Protein AF-A0A1S2UFI7-F1 (afdb_monomer_lite)

Foldseek 3Di:
DPPVLVVVLVVLVVVLVVVVVVLCVVLVVQVVVDPDPVSVVVNVVVVVVNVVVVVVSVVVVVVSPPPPPDDDD

Structure (mmCIF, N/CA/C/O backbone):
data_AF-A0A1S2UFI7-F1
#
_entry.id   AF-A0A1S2UFI7-F1
#
loop_
_atom_site.group_PDB
_atom_site.id
_atom_site.type_symbol
_atom_site.label_atom_id
_atom_site.label_alt_id
_atom_site.label_comp_id
_atom_site.label_asym_id
_atom_site.label_entity_id
_atom_site.label_seq_id
_atom_site.pdbx_PDB_ins_code
_atom_site.Cartn_x
_atom_site.Cartn_y
_atom_site.Cartn_z
_atom_site.occupancy
_atom_site.B_iso_or_equiv
_atom_site.auth_seq_id
_atom_site.auth_comp_id
_atom_site.auth_asym_id
_atom_site.auth_atom_id
_atom_site.pdbx_PDB_model_num
ATOM 1 N N . MET A 1 1 ? -28.326 -0.508 13.700 1.00 52.09 1 MET A N 1
ATOM 2 C CA . MET A 1 1 ? -27.695 -0.181 12.395 1.00 52.09 1 MET A CA 1
ATOM 3 C C . MET A 1 1 ? -26.223 -0.647 12.332 1.00 52.09 1 MET A C 1
ATOM 5 O O . MET A 1 1 ? -25.330 0.177 12.495 1.00 52.09 1 MET A O 1
ATOM 9 N N . PRO A 1 2 ? -25.926 -1.948 12.127 1.00 59.47 2 PRO A N 1
ATOM 10 C CA . PRO A 1 2 ? -24.541 -2.435 11.984 1.00 59.47 2 PRO A CA 1
ATOM 11 C C . PRO A 1 2 ? -24.035 -2.569 10.527 1.00 59.47 2 PRO A C 1
ATOM 13 O O . PRO A 1 2 ? -22.830 -2.537 10.306 1.00 59.47 2 PRO A O 1
ATOM 16 N N . ARG A 1 3 ? -24.918 -2.661 9.518 1.00 61.16 3 ARG A N 1
ATOM 17 C CA . ARG A 1 3 ? -24.543 -3.053 8.137 1.00 61.16 3 ARG A CA 1
ATOM 18 C C . ARG A 1 3 ? -23.656 -2.056 7.373 1.00 61.16 3 ARG A C 1
ATOM 20 O O . ARG A 1 3 ? -22.804 -2.471 6.598 1.00 61.16 3 ARG A O 1
ATOM 27 N N . ILE A 1 4 ? -23.816 -0.755 7.615 1.00 75.31 4 ILE A N 1
ATOM 28 C CA . ILE A 1 4 ? -23.065 0.304 6.913 1.00 75.31 4 ILE A CA 1
ATOM 29 C C . ILE A 1 4 ? -21.575 0.295 7.271 1.00 75.31 4 ILE A C 1
ATOM 31 O O . ILE A 1 4 ? -20.738 0.531 6.408 1.00 75.31 4 ILE A O 1
ATOM 35 N N . LYS A 1 5 ? -21.226 -0.033 8.522 1.00 70.62 5 LYS A N 1
ATOM 36 C CA . LYS A 1 5 ? -19.823 -0.074 8.963 1.00 70.62 5 LYS A CA 1
ATOM 37 C C . LYS A 1 5 ? -19.045 -1.184 8.253 1.00 70.62 5 LYS A C 1
ATOM 39 O O . LYS A 1 5 ? -17.943 -0.941 7.778 1.00 70.6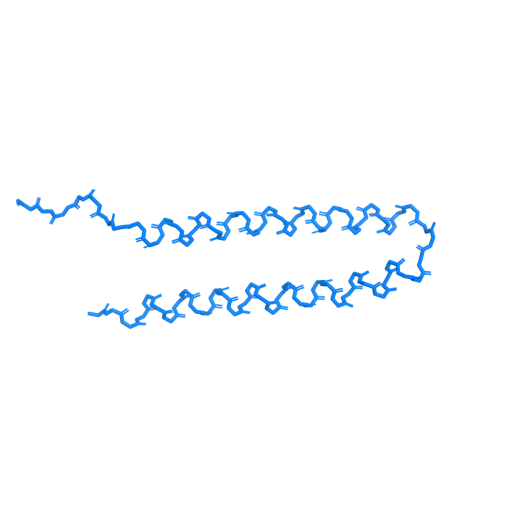2 5 LYS A O 1
ATOM 44 N N . SER A 1 6 ? -19.640 -2.372 8.138 1.00 74.31 6 SER A N 1
ATOM 45 C CA . SER A 1 6 ? -19.033 -3.514 7.444 1.00 74.31 6 SER A CA 1
ATOM 46 C C . SER A 1 6 ? -18.862 -3.256 5.946 1.00 74.31 6 SER A C 1
ATOM 48 O O . SER A 1 6 ? -17.812 -3.570 5.395 1.00 74.31 6 SER A O 1
ATOM 50 N N . LEU A 1 7 ? -19.851 -2.624 5.302 1.00 84.38 7 LEU A N 1
ATOM 51 C CA . LEU A 1 7 ? -19.755 -2.225 3.893 1.00 84.38 7 LEU A CA 1
ATOM 52 C C . LEU A 1 7 ? -18.638 -1.204 3.655 1.00 84.38 7 LEU A C 1
ATOM 54 O O . LEU A 1 7 ? -17.914 -1.317 2.672 1.00 84.38 7 LEU A O 1
ATOM 58 N N . LEU A 1 8 ? -18.459 -0.243 4.567 1.00 81.38 8 LEU A N 1
ATOM 59 C CA . LEU A 1 8 ? -17.410 0.770 4.447 1.00 81.38 8 LEU A CA 1
ATOM 60 C C . LEU A 1 8 ? -16.006 0.158 4.550 1.00 81.38 8 LEU A C 1
ATOM 62 O O . LEU A 1 8 ? -15.125 0.502 3.768 1.00 81.38 8 LEU A O 1
ATOM 66 N N . ILE A 1 9 ? -15.810 -0.782 5.480 1.00 81.62 9 ILE A N 1
ATOM 67 C CA . ILE A 1 9 ? -14.539 -1.507 5.637 1.00 81.62 9 ILE A CA 1
ATOM 68 C C . ILE A 1 9 ? -14.256 -2.358 4.397 1.00 81.62 9 ILE A C 1
ATOM 70 O O . ILE A 1 9 ? -13.135 -2.348 3.895 1.00 81.62 9 ILE A O 1
ATOM 74 N N . PHE A 1 10 ? -15.268 -3.060 3.879 1.00 82.00 10 PHE A N 1
ATOM 75 C CA . PHE A 1 10 ? -15.127 -3.871 2.672 1.00 82.00 10 PHE A CA 1
ATOM 76 C C . PHE A 1 10 ? -14.787 -3.021 1.442 1.00 82.00 10 PHE A C 1
ATOM 78 O O . PHE A 1 10 ? -13.874 -3.366 0.697 1.00 82.00 10 PHE A O 1
ATOM 85 N N . ALA A 1 11 ? -15.457 -1.880 1.258 1.00 85.50 11 ALA A N 1
ATOM 86 C CA . ALA A 1 11 ? -15.152 -0.948 0.176 1.00 85.50 11 ALA A CA 1
ATOM 87 C C . ALA A 1 11 ? -13.717 -0.411 0.281 1.00 85.50 11 ALA A C 1
ATOM 89 O O . ALA A 1 11 ? -12.988 -0.403 -0.708 1.00 85.50 11 ALA A O 1
ATOM 90 N N . LEU A 1 12 ? -13.282 -0.026 1.485 1.00 83.25 12 LEU A N 1
ATOM 91 C CA . LEU A 1 12 ? -11.916 0.442 1.715 1.00 83.25 12 LEU A CA 1
ATOM 92 C C . LEU A 1 12 ? -10.883 -0.649 1.403 1.00 83.25 12 LEU A C 1
ATOM 94 O O . LEU A 1 12 ? -9.862 -0.376 0.775 1.00 83.25 12 LEU A O 1
ATOM 98 N N . PHE A 1 13 ? -11.171 -1.888 1.804 1.00 82.56 13 PHE A N 1
ATOM 99 C CA . PHE A 1 13 ? -10.327 -3.041 1.519 1.00 82.56 13 PHE A CA 1
ATOM 100 C C . PHE A 1 13 ? -10.234 -3.320 0.016 1.00 82.56 13 PHE A C 1
ATOM 102 O O . PHE A 1 13 ? -9.128 -3.497 -0.492 1.00 82.56 13 PHE A O 1
ATOM 109 N N . ALA A 1 14 ? -11.364 -3.304 -0.698 1.00 84.38 14 ALA A N 1
ATOM 110 C CA . ALA A 1 14 ? -11.429 -3.524 -2.142 1.00 84.38 14 ALA A CA 1
ATOM 111 C C . ALA A 1 14 ? -10.679 -2.438 -2.929 1.00 84.38 14 ALA A C 1
ATOM 113 O O . ALA A 1 14 ? -9.921 -2.748 -3.848 1.00 84.38 14 ALA A O 1
ATOM 114 N N . ILE A 1 15 ? -10.833 -1.169 -2.536 1.00 85.88 15 ILE A N 1
ATOM 115 C CA . ILE A 1 15 ? -10.091 -0.053 -3.137 1.00 85.88 15 ILE A CA 1
ATOM 116 C C . ILE A 1 15 ? -8.592 -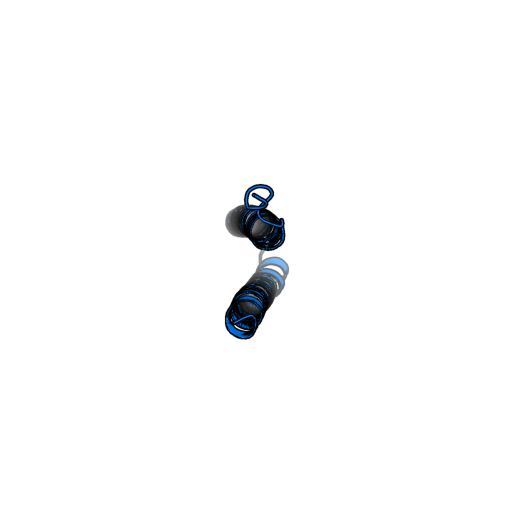0.239 -2.889 1.00 85.88 15 ILE A C 1
ATOM 118 O O . ILE A 1 15 ? -7.806 -0.154 -3.826 1.00 85.88 15 ILE A O 1
ATOM 122 N N . TYR A 1 16 ? -8.192 -0.551 -1.655 1.00 82.44 16 TYR A N 1
ATOM 123 C CA . TYR A 1 16 ? -6.789 -0.768 -1.308 1.00 82.44 16 TYR A CA 1
ATOM 124 C C . TYR A 1 16 ? -6.162 -1.928 -2.097 1.00 82.44 16 TYR A C 1
ATOM 126 O O . TYR A 1 16 ? -5.064 -1.785 -2.636 1.00 82.44 16 TYR A O 1
ATOM 134 N N . THR A 1 17 ? -6.865 -3.057 -2.230 1.00 82.38 17 THR A N 1
ATOM 135 C CA . THR A 1 17 ? -6.371 -4.204 -3.011 1.00 82.38 17 THR A CA 1
ATOM 136 C C . THR A 1 17 ? -6.296 -3.891 -4.499 1.00 82.38 17 THR A C 1
ATOM 138 O O . THR A 1 17 ? -5.262 -4.154 -5.105 1.00 82.38 17 THR A O 1
ATOM 141 N N . GLY A 1 18 ? -7.328 -3.287 -5.094 1.00 86.69 18 GLY A N 1
ATOM 142 C CA . GLY A 1 18 ? -7.308 -2.932 -6.518 1.00 86.69 18 GLY A CA 1
ATOM 143 C C . GLY A 1 18 ? -6.181 -1.957 -6.861 1.00 86.69 18 GLY A C 1
ATOM 144 O O . GLY A 1 18 ? -5.468 -2.134 -7.847 1.00 86.69 18 GLY A O 1
ATOM 145 N N . LEU A 1 19 ? -5.964 -0.976 -5.990 1.00 84.19 19 LEU A N 1
ATOM 146 C CA . LEU A 1 19 ? -4.919 0.026 -6.140 1.00 84.19 19 LEU A CA 1
ATOM 147 C C . LEU A 1 19 ? -3.514 -0.591 -5.915 1.00 84.19 19 LEU A C 1
ATOM 149 O O . LEU A 1 19 ? -2.581 -0.240 -6.632 1.00 84.19 19 LEU A O 1
ATOM 153 N N . THR A 1 20 ? -3.390 -1.603 -5.039 1.00 81.56 20 THR A N 1
ATOM 154 C CA . THR A 1 20 ? -2.163 -2.420 -4.882 1.00 81.56 20 THR A CA 1
ATOM 155 C C . THR A 1 20 ? -1.854 -3.210 -6.149 1.00 81.56 20 THR A C 1
ATOM 157 O O . THR A 1 20 ? -0.721 -3.214 -6.626 1.00 81.56 20 THR A O 1
ATOM 160 N N . VAL A 1 21 ? -2.859 -3.898 -6.697 1.00 85.69 21 VAL A N 1
ATOM 161 C CA . VAL A 1 21 ? -2.695 -4.734 -7.891 1.00 85.69 21 VAL A CA 1
ATOM 162 C C . VAL A 1 21 ? -2.308 -3.869 -9.080 1.00 85.69 21 VAL A C 1
ATOM 164 O O . VAL A 1 21 ? -1.348 -4.208 -9.761 1.00 85.69 21 VAL A O 1
ATOM 167 N N . ALA A 1 22 ? -2.984 -2.734 -9.285 1.00 84.44 22 ALA A N 1
ATOM 168 C CA . ALA A 1 22 ? -2.644 -1.775 -10.333 1.00 84.44 22 ALA A CA 1
ATOM 169 C C . ALA A 1 22 ? -1.213 -1.234 -10.181 1.00 84.44 22 ALA A C 1
ATOM 171 O O . ALA A 1 22 ? -0.487 -1.130 -11.169 1.00 84.44 22 ALA A O 1
ATOM 172 N N . TRP A 1 23 ? -0.786 -0.947 -8.946 1.00 80.62 23 TRP A N 1
ATOM 173 C CA . TRP A 1 23 ? 0.575 -0.499 -8.662 1.00 80.62 23 TRP A CA 1
ATOM 174 C C . TRP A 1 23 ? 1.622 -1.556 -9.036 1.00 80.62 23 TRP A C 1
ATOM 176 O O . TRP A 1 23 ? 2.562 -1.257 -9.769 1.00 80.62 23 TRP A O 1
ATOM 186 N N . ILE A 1 24 ? 1.443 -2.806 -8.598 1.00 79.75 24 ILE A N 1
ATOM 187 C CA . ILE A 1 24 ? 2.364 -3.914 -8.907 1.00 79.75 24 ILE A CA 1
ATOM 188 C C . ILE A 1 24 ? 2.374 -4.221 -10.410 1.00 79.75 24 ILE A C 1
ATOM 190 O O . ILE A 1 24 ? 3.443 -4.445 -10.977 1.00 79.75 24 ILE A O 1
ATOM 194 N N . TRP A 1 25 ? 1.207 -4.194 -11.060 1.00 80.94 25 TRP A N 1
ATOM 195 C CA . TRP A 1 25 ? 1.080 -4.415 -12.502 1.00 80.94 25 TRP A CA 1
ATOM 196 C C . TRP A 1 25 ? 1.801 -3.362 -13.336 1.00 80.94 25 TRP A C 1
ATOM 198 O O . TRP A 1 25 ? 2.309 -3.688 -14.403 1.00 80.94 25 TRP A O 1
ATOM 208 N N . TRP A 1 26 ? 1.859 -2.117 -12.864 1.00 79.19 26 TRP A N 1
ATOM 209 C CA . TRP A 1 26 ? 2.671 -1.080 -13.495 1.00 79.19 26 TRP A CA 1
ATOM 210 C C . TRP A 1 26 ? 4.156 -1.308 -13.199 1.00 79.19 26 TRP A C 1
ATOM 212 O O . TRP A 1 26 ? 4.987 -1.318 -14.106 1.00 79.19 26 TRP A O 1
ATOM 222 N N . LEU A 1 27 ? 4.505 -1.509 -11.927 1.00 80.69 27 LEU A N 1
ATOM 223 C CA . LEU A 1 27 ? 5.891 -1.546 -11.465 1.00 80.69 27 LEU A CA 1
ATOM 224 C C . LEU A 1 27 ? 6.685 -2.728 -12.045 1.00 80.69 27 LEU A C 1
ATOM 226 O O . LEU A 1 27 ? 7.844 -2.566 -12.419 1.00 80.69 27 LEU A O 1
ATOM 230 N N . ALA A 1 28 ? 6.073 -3.913 -12.119 1.00 76.75 28 ALA A N 1
ATOM 231 C CA . ALA A 1 28 ? 6.734 -5.151 -12.527 1.00 76.75 28 ALA A CA 1
ATOM 232 C C . ALA A 1 28 ? 7.314 -5.115 -13.960 1.00 76.75 28 ALA A C 1
ATOM 234 O O . ALA A 1 28 ? 8.515 -5.359 -14.106 1.00 76.75 28 ALA A O 1
ATOM 235 N N . PRO A 1 29 ? 6.544 -4.787 -15.018 1.00 79.56 29 PRO A N 1
ATOM 236 C CA . PRO A 1 29 ? 7.089 -4.702 -16.371 1.00 79.56 29 PRO A CA 1
ATOM 237 C C . PRO A 1 29 ? 8.070 -3.534 -16.529 1.00 79.56 29 PRO A C 1
ATOM 239 O O . PRO A 1 29 ? 9.076 -3.671 -17.225 1.00 79.56 29 PRO A O 1
ATOM 242 N N . GLU A 1 30 ? 7.823 -2.407 -15.857 1.00 78.44 30 GLU A N 1
ATOM 243 C CA . GLU A 1 30 ? 8.681 -1.220 -15.941 1.00 78.44 30 GLU A CA 1
ATOM 244 C C . GLU A 1 30 ? 10.074 -1.491 -15.340 1.00 78.44 30 GLU A C 1
ATOM 246 O O . GLU A 1 30 ? 11.086 -1.085 -15.910 1.00 78.44 30 GLU A O 1
ATOM 251 N N . LEU A 1 31 ? 10.142 -2.257 -14.243 1.00 73.88 31 LEU A N 1
ATOM 252 C CA . LEU A 1 31 ? 11.397 -2.694 -13.618 1.00 73.88 31 LEU A CA 1
ATOM 253 C C . LEU A 1 31 ? 12.148 -3.742 -14.447 1.00 73.88 31 LEU A C 1
ATOM 255 O O . LEU A 1 31 ? 13.373 -3.702 -14.506 1.00 73.88 31 LEU A O 1
ATOM 259 N N . MET A 1 32 ? 11.441 -4.667 -15.103 1.00 75.50 32 MET A N 1
ATOM 260 C CA . MET A 1 32 ? 12.073 -5.678 -15.964 1.00 75.50 32 MET A CA 1
ATOM 261 C C . MET A 1 32 ? 12.648 -5.079 -17.253 1.00 75.50 32 MET A C 1
ATOM 263 O O . MET A 1 32 ? 13.576 -5.640 -17.835 1.00 75.50 32 MET A O 1
ATOM 267 N N . ARG A 1 33 ? 12.106 -3.945 -17.711 1.00 74.06 33 ARG A N 1
ATOM 268 C CA . ARG A 1 33 ? 12.485 -3.314 -18.981 1.00 74.06 33 ARG A CA 1
ATOM 269 C C . ARG A 1 33 ? 13.615 -2.287 -18.851 1.00 74.06 33 ARG A C 1
ATOM 271 O O . ARG A 1 33 ? 14.217 -1.934 -19.862 1.00 74.06 33 ARG A O 1
ATOM 278 N N . ILE A 1 34 ? 13.885 -1.761 -17.654 1.00 69.81 34 ILE A N 1
ATOM 279 C CA . ILE A 1 34 ? 14.690 -0.542 -17.493 1.00 69.81 34 ILE A CA 1
ATOM 280 C C . ILE A 1 34 ? 15.917 -0.749 -16.595 1.00 69.81 34 ILE A C 1
ATOM 282 O O . ILE A 1 34 ? 15.810 -1.143 -15.442 1.00 69.81 34 ILE A O 1
ATOM 286 N N . SER A 1 35 ? 17.087 -0.353 -17.105 1.00 64.00 35 SER A N 1
ATOM 287 C CA . SER A 1 35 ? 18.384 -0.294 -16.406 1.00 64.00 35 SER A CA 1
ATOM 288 C C . SER A 1 35 ? 18.733 1.102 -15.849 1.00 64.00 35 SER A C 1
ATOM 290 O O . SER A 1 35 ? 19.856 1.350 -15.415 1.00 64.00 35 SER A O 1
ATOM 292 N N . THR A 1 36 ? 17.779 2.039 -15.854 1.00 74.38 36 THR A N 1
ATOM 293 C CA . THR A 1 36 ? 17.988 3.450 -15.487 1.00 74.38 36 THR A CA 1
ATOM 294 C C . THR A 1 36 ? 17.697 3.723 -14.009 1.00 74.38 36 THR A C 1
ATOM 296 O O . THR A 1 36 ? 16.577 3.531 -13.531 1.00 74.38 36 THR A O 1
ATOM 299 N N . THR A 1 37 ? 18.667 4.321 -13.310 1.00 77.94 37 THR A N 1
ATOM 300 C CA . THR A 1 37 ? 18.592 4.714 -11.887 1.00 77.94 37 THR A CA 1
ATOM 301 C C . THR A 1 37 ? 17.374 5.580 -11.541 1.00 77.94 37 THR A C 1
ATOM 303 O O . THR A 1 37 ? 16.820 5.465 -10.452 1.00 77.94 37 THR A O 1
ATOM 306 N N . LYS A 1 38 ? 16.916 6.437 -12.465 1.00 78.50 38 LYS A N 1
ATOM 307 C CA . LYS A 1 38 ? 15.750 7.317 -12.258 1.00 78.50 38 LYS A CA 1
ATOM 308 C C . LYS A 1 38 ? 14.450 6.533 -12.065 1.00 78.50 38 LYS A C 1
ATOM 310 O O . LYS A 1 38 ? 13.679 6.839 -11.162 1.00 78.50 38 LYS A O 1
ATOM 315 N N . THR A 1 39 ? 14.227 5.511 -12.888 1.00 76.75 39 THR A N 1
ATOM 316 C CA . THR A 1 39 ? 13.042 4.649 -12.802 1.00 76.75 39 THR A CA 1
ATOM 317 C C . THR A 1 39 ? 13.081 3.807 -11.535 1.00 76.75 39 THR A C 1
ATOM 319 O O . THR A 1 39 ? 12.058 3.655 -10.875 1.00 76.75 39 THR A O 1
ATOM 322 N N . LEU A 1 40 ? 14.270 3.346 -11.135 1.00 80.25 40 LEU A N 1
ATOM 323 C CA . LEU A 1 40 ? 14.460 2.639 -9.872 1.00 80.25 40 LEU A CA 1
ATOM 324 C C . LEU A 1 40 ? 14.125 3.530 -8.664 1.00 80.25 40 LEU A C 1
ATOM 326 O O . LEU A 1 40 ? 13.427 3.087 -7.757 1.00 80.25 40 LEU A O 1
ATOM 330 N N . LEU A 1 41 ? 14.555 4.798 -8.664 1.00 82.94 41 LEU A N 1
ATOM 331 C CA . LEU A 1 41 ? 14.207 5.755 -7.607 1.00 82.94 41 LEU A CA 1
ATOM 332 C C . LEU A 1 41 ? 12.704 6.042 -7.552 1.00 82.94 41 LEU A C 1
ATOM 3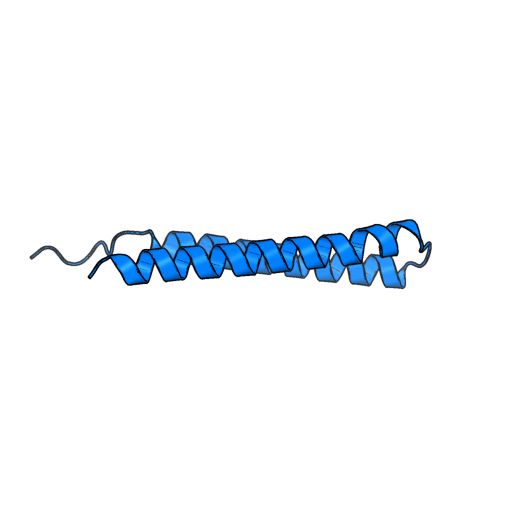34 O O . LEU A 1 41 ? 12.141 6.116 -6.463 1.00 82.94 41 LEU A O 1
ATOM 338 N N . LEU A 1 42 ? 12.049 6.186 -8.708 1.00 80.12 42 LEU A N 1
ATOM 339 C CA . LEU A 1 42 ? 10.602 6.397 -8.775 1.00 80.12 42 LEU A CA 1
ATOM 340 C C . LEU A 1 42 ? 9.842 5.167 -8.260 1.00 80.12 42 LEU A C 1
ATOM 342 O O . LEU A 1 42 ? 8.895 5.301 -7.487 1.00 80.12 42 LEU A O 1
ATOM 346 N N . ALA A 1 43 ? 10.303 3.971 -8.630 1.00 82.12 43 ALA A N 1
ATOM 347 C CA . ALA A 1 43 ? 9.765 2.712 -8.141 1.00 82.12 43 ALA A CA 1
ATOM 348 C C . ALA A 1 43 ? 9.943 2.560 -6.623 1.00 82.12 43 ALA A C 1
ATOM 350 O O . ALA A 1 43 ? 9.020 2.123 -5.932 1.00 82.12 43 ALA A O 1
ATOM 351 N N . LEU A 1 44 ? 11.100 2.968 -6.093 1.00 80.00 44 LEU A N 1
ATOM 352 C CA . LEU A 1 44 ? 11.401 2.950 -4.663 1.00 80.00 44 LEU A CA 1
ATOM 353 C C . LEU A 1 44 ? 10.538 3.959 -3.895 1.00 80.00 44 LEU A C 1
ATOM 355 O O . LEU A 1 44 ? 9.926 3.606 -2.891 1.00 80.00 44 LEU A O 1
ATOM 359 N N . ALA A 1 45 ? 10.448 5.197 -4.383 1.00 84.00 45 ALA A N 1
ATOM 360 C CA . ALA A 1 45 ? 9.644 6.252 -3.774 1.00 84.00 45 ALA A CA 1
ATOM 361 C C . ALA A 1 45 ? 8.154 5.891 -3.783 1.00 84.00 45 ALA A C 1
ATOM 363 O O . ALA A 1 45 ? 7.474 6.044 -2.769 1.00 84.00 45 ALA A O 1
ATOM 364 N N . GLY A 1 46 ? 7.658 5.353 -4.896 1.00 81.12 46 GLY A N 1
ATOM 365 C CA . GLY A 1 46 ? 6.274 4.920 -4.998 1.00 81.12 46 GLY A CA 1
ATOM 366 C C . GLY A 1 46 ? 5.968 3.668 -4.166 1.00 81.12 46 GLY A C 1
ATOM 367 O O . GLY A 1 46 ? 4.925 3.621 -3.522 1.00 81.12 46 GLY A O 1
ATOM 368 N N . SER A 1 47 ? 6.897 2.711 -4.050 1.00 82.25 47 SER A N 1
ATOM 369 C CA . SER A 1 47 ? 6.758 1.574 -3.119 1.00 82.25 47 SER A CA 1
ATOM 370 C C . SER A 1 47 ? 6.818 2.016 -1.652 1.00 82.25 47 SER A C 1
ATOM 372 O O . SER A 1 47 ? 6.069 1.508 -0.819 1.00 82.25 47 SER A O 1
ATOM 374 N N . GLY A 1 48 ? 7.658 3.003 -1.329 1.00 85.06 48 GLY A N 1
ATOM 375 C CA . GLY A 1 48 ? 7.708 3.622 -0.005 1.00 85.06 48 GLY A CA 1
ATOM 376 C C . GLY A 1 48 ? 6.398 4.331 0.339 1.00 85.06 48 GLY A C 1
ATOM 377 O O . GLY A 1 48 ? 5.823 4.087 1.398 1.00 85.06 48 GLY A O 1
ATOM 378 N N . PHE A 1 49 ? 5.869 5.143 -0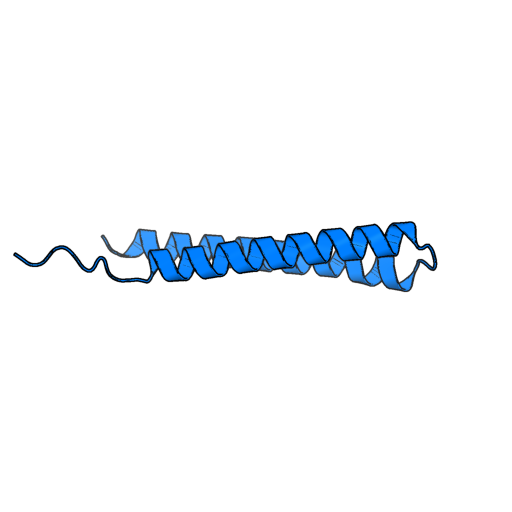.580 1.00 84.94 49 PHE A N 1
ATOM 379 C CA . PHE A 1 49 ? 4.558 5.777 -0.430 1.00 84.94 49 PHE A CA 1
ATOM 380 C C . PHE A 1 49 ? 3.437 4.737 -0.275 1.00 84.94 49 PHE A C 1
ATOM 382 O O . PHE A 1 49 ? 2.570 4.887 0.588 1.00 84.94 49 PHE A O 1
ATOM 389 N N . TRP A 1 50 ? 3.498 3.641 -1.039 1.00 80.81 50 TRP A N 1
ATOM 390 C CA . TRP A 1 50 ? 2.570 2.516 -0.927 1.00 80.81 50 TRP A CA 1
ATOM 391 C C . TRP A 1 50 ? 2.597 1.871 0.467 1.00 80.81 50 TRP A C 1
ATOM 393 O O . TRP A 1 50 ? 1.549 1.625 1.076 1.00 80.81 50 TRP A O 1
ATOM 403 N N . ALA A 1 51 ? 3.791 1.647 1.020 1.00 81.62 51 ALA A N 1
ATOM 404 C CA . ALA A 1 51 ? 3.962 1.112 2.367 1.00 81.62 51 ALA A CA 1
ATOM 405 C C . ALA A 1 51 ? 3.389 2.058 3.440 1.00 81.62 51 ALA A C 1
ATOM 407 O O . ALA A 1 51 ? 2.692 1.605 4.351 1.00 81.62 51 ALA A O 1
ATOM 408 N N . PHE A 1 52 ? 3.590 3.374 3.303 1.00 83.88 52 PHE A N 1
ATOM 409 C CA . PHE A 1 52 ? 2.991 4.364 4.206 1.00 83.88 52 PHE A CA 1
ATOM 410 C C . PHE A 1 52 ? 1.461 4.400 4.115 1.00 83.88 52 PHE A C 1
ATOM 412 O O . PHE A 1 52 ? 0.787 4.430 5.149 1.00 83.88 52 PHE A O 1
ATOM 419 N N . ALA A 1 53 ? 0.900 4.341 2.905 1.00 84.06 53 ALA A N 1
ATOM 420 C CA . ALA A 1 53 ? -0.546 4.273 2.704 1.00 84.06 53 ALA A CA 1
ATOM 421 C C . ALA A 1 53 ? -1.146 3.013 3.355 1.00 84.06 53 ALA A C 1
ATOM 423 O O . ALA A 1 53 ? -2.164 3.084 4.046 1.00 84.06 53 ALA A O 1
ATOM 424 N N . THR A 1 54 ? -0.463 1.874 3.212 1.00 82.12 54 THR A N 1
ATOM 425 C CA . THR A 1 54 ? -0.825 0.602 3.854 1.00 82.12 54 THR A CA 1
ATOM 426 C C . THR A 1 54 ? -0.828 0.716 5.374 1.00 82.12 54 THR A C 1
ATOM 428 O O . THR A 1 54 ? -1.791 0.324 6.031 1.00 82.12 54 THR A O 1
ATOM 431 N N . TYR A 1 55 ? 0.229 1.296 5.943 1.00 82.19 55 TYR A N 1
ATOM 432 C CA . TYR A 1 55 ? 0.346 1.498 7.383 1.00 82.19 55 TYR A CA 1
ATOM 433 C C . TYR A 1 55 ? -0.783 2.384 7.932 1.00 82.19 55 TYR A C 1
ATOM 435 O O . TYR A 1 55 ? -1.426 2.036 8.927 1.00 82.19 55 TYR A O 1
ATOM 443 N N . GLY A 1 56 ? -1.090 3.488 7.244 1.00 84.12 56 GLY A N 1
ATOM 444 C CA . GLY A 1 56 ? -2.217 4.358 7.586 1.00 84.12 56 GLY A CA 1
ATOM 445 C C . GLY A 1 56 ? -3.562 3.629 7.539 1.00 84.12 56 GLY A C 1
ATOM 446 O O . GLY A 1 56 ? -4.381 3.785 8.449 1.00 84.12 56 GLY A O 1
ATOM 447 N N . LEU A 1 57 ? -3.768 2.781 6.528 1.00 8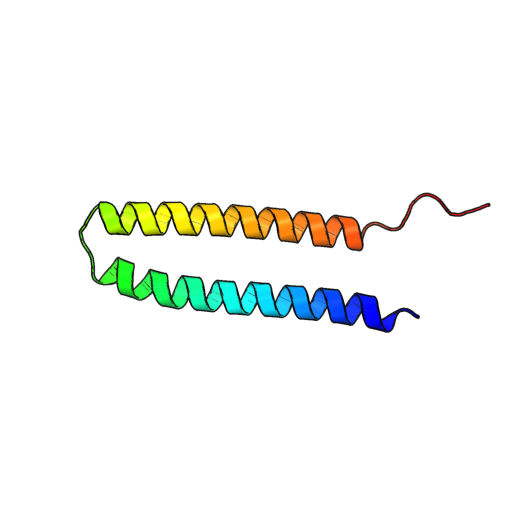2.56 57 LEU A N 1
ATOM 448 C CA . LEU A 1 57 ? -4.982 1.980 6.370 1.00 82.56 57 LEU A CA 1
ATOM 449 C C . LEU A 1 57 ? -5.133 0.930 7.481 1.00 82.56 57 LEU A C 1
ATOM 451 O O . LEU A 1 57 ? -6.213 0.804 8.056 1.00 82.56 57 LEU A O 1
ATOM 455 N N . ILE A 1 58 ? -4.056 0.235 7.850 1.00 83.62 58 ILE A N 1
ATOM 456 C CA . ILE A 1 58 ? -4.057 -0.724 8.966 1.00 83.62 58 ILE A CA 1
ATOM 457 C C . ILE A 1 58 ? -4.429 -0.017 10.274 1.00 83.62 58 ILE A C 1
ATOM 459 O O . ILE A 1 58 ? -5.320 -0.474 10.993 1.00 83.62 58 ILE A O 1
ATOM 463 N N . ILE A 1 59 ? -3.813 1.133 10.570 1.00 84.56 59 ILE A N 1
ATOM 464 C CA . ILE A 1 59 ? -4.153 1.923 11.762 1.00 84.56 59 ILE A CA 1
ATOM 465 C C . ILE A 1 59 ? -5.614 2.372 11.726 1.00 84.56 59 ILE A C 1
ATOM 467 O O . ILE A 1 59 ? -6.290 2.334 12.756 1.00 84.56 59 ILE A O 1
ATOM 471 N N . TYR A 1 60 ? -6.110 2.799 10.565 1.00 82.81 60 TYR A N 1
ATOM 472 C CA . TYR A 1 60 ? -7.498 3.218 10.400 1.00 82.81 60 TYR A CA 1
ATOM 473 C C . TYR A 1 60 ? -8.473 2.074 10.698 1.00 82.81 60 TYR A C 1
ATOM 475 O O . TYR A 1 60 ? -9.417 2.259 11.469 1.00 82.81 60 TYR A O 1
ATOM 483 N N . ILE A 1 61 ? -8.198 0.876 10.176 1.00 80.19 61 ILE A N 1
ATOM 484 C CA . ILE A 1 61 ? -8.985 -0.330 10.453 1.00 80.19 61 ILE A CA 1
ATOM 485 C C . ILE A 1 61 ? -8.937 -0.666 11.945 1.00 80.19 61 ILE A C 1
ATOM 487 O O . ILE A 1 61 ? -9.988 -0.870 12.548 1.00 80.19 61 ILE A O 1
ATOM 491 N N . ILE A 1 62 ? -7.755 -0.650 12.572 1.00 83.25 62 ILE A N 1
ATOM 492 C CA . ILE A 1 62 ? -7.606 -0.904 14.015 1.00 83.25 62 ILE A CA 1
ATOM 493 C C . ILE A 1 62 ? -8.394 0.124 14.834 1.00 83.25 62 ILE A C 1
ATOM 495 O O . ILE A 1 62 ? -9.061 -0.243 15.799 1.00 83.25 62 ILE A O 1
ATOM 499 N N . LYS A 1 63 ? -8.357 1.408 14.462 1.00 79.69 63 LYS A N 1
ATOM 500 C CA . LYS A 1 63 ? -9.113 2.470 15.144 1.00 79.69 63 LYS A CA 1
ATOM 501 C C . LYS A 1 63 ? -10.624 2.314 14.979 1.00 79.69 63 LYS A C 1
ATOM 503 O O . LYS A 1 63 ? -11.350 2.580 15.931 1.00 79.69 63 LYS A O 1
ATOM 508 N N . ILE A 1 64 ? -11.095 1.882 13.811 1.00 73.94 64 ILE A N 1
ATOM 509 C CA . ILE A 1 64 ? -12.516 1.592 13.567 1.00 73.94 64 ILE A CA 1
ATOM 510 C C . ILE A 1 64 ? -12.978 0.342 14.316 1.00 73.94 64 ILE A C 1
ATOM 512 O O . ILE A 1 64 ? -14.103 0.312 14.818 1.00 73.94 64 ILE A O 1
ATOM 516 N N . ALA A 1 65 ? -12.131 -0.684 14.367 1.00 69.38 65 ALA A N 1
ATOM 517 C CA . ALA A 1 65 ? -12.432 -1.961 14.996 1.00 69.38 65 ALA A CA 1
ATOM 518 C C . ALA A 1 65 ? -12.319 -1.902 16.523 1.00 69.38 65 ALA A C 1
ATOM 520 O O . ALA A 1 65 ? -12.975 -2.690 17.206 1.00 69.38 65 ALA A O 1
ATOM 521 N N . ARG A 1 66 ? -11.518 -0.974 17.074 1.00 70.00 66 ARG A N 1
ATOM 522 C CA . ARG A 1 66 ? -11.414 -0.787 18.522 1.00 70.00 66 ARG A CA 1
ATOM 523 C C . ARG A 1 66 ? -12.806 -0.412 19.059 1.00 70.00 66 ARG A C 1
ATOM 525 O O . ARG A 1 66 ? -13.362 0.608 18.640 1.00 70.00 66 ARG A O 1
ATOM 532 N N . PRO A 1 67 ? -13.388 -1.204 19.979 1.00 57.47 67 PRO A N 1
ATOM 533 C CA . PRO A 1 67 ? -14.634 -0.831 20.630 1.00 57.47 67 PRO A CA 1
ATOM 534 C C . PRO A 1 67 ? -14.427 0.528 21.301 1.00 57.47 67 PRO A C 1
ATOM 536 O O . PRO A 1 67 ? -13.377 0.758 21.905 1.00 57.47 67 PRO A O 1
ATOM 539 N N . ARG A 1 68 ? -15.403 1.439 21.204 1.00 59.66 68 ARG A N 1
ATOM 540 C CA . ARG A 1 68 ? -15.418 2.646 22.042 1.00 59.66 68 ARG A CA 1
ATOM 541 C C . ARG A 1 68 ? -15.449 2.187 23.506 1.00 59.66 68 ARG A C 1
ATOM 543 O O . ARG A 1 68 ? -16.514 1.884 24.031 1.00 59.66 68 ARG A O 1
ATOM 550 N N . ALA A 1 69 ? -14.287 2.105 24.148 1.00 57.19 69 ALA A N 1
ATOM 551 C CA . ALA A 1 69 ? -14.174 1.988 25.593 1.00 57.19 69 ALA A CA 1
ATOM 552 C C . ALA A 1 69 ? -14.567 3.353 26.175 1.00 57.19 69 ALA A C 1
ATOM 554 O O . ALA A 1 69 ? -13.763 4.278 26.198 1.00 57.19 69 ALA A O 1
ATOM 555 N N . GLY A 1 70 ? -15.846 3.515 26.505 1.00 58.25 70 GLY A N 1
ATOM 556 C CA . GLY A 1 70 ? -16.404 4.781 26.982 1.00 58.25 70 GLY A CA 1
ATOM 557 C C . GLY A 1 70 ? -17.860 4.935 26.565 1.00 58.25 70 GLY A C 1
ATOM 558 O O . GLY A 1 70 ? -18.175 5.689 25.649 1.00 58.25 70 GLY A O 1
ATOM 559 N N . GLY A 1 71 ? -18.739 4.164 27.199 1.00 53.12 71 GLY A N 1
ATOM 560 C CA . GLY A 1 71 ? -20.183 4.230 26.965 1.00 53.12 71 GLY A CA 1
ATOM 561 C C . GLY A 1 71 ? -21.020 3.310 27.855 1.00 53.12 71 GLY A C 1
ATOM 562 O O . GLY A 1 71 ? -22.187 3.092 27.549 1.00 53.12 71 GLY A O 1
ATOM 563 N N . GLY A 1 72 ? -20.437 2.752 28.919 1.00 55.84 72 GLY A N 1
ATOM 564 C CA . GLY A 1 72 ? -21.188 2.109 29.991 1.00 55.84 72 GLY A CA 1
ATOM 565 C C . GLY A 1 72 ? -21.428 3.147 31.076 1.00 55.84 72 GLY A C 1
ATOM 566 O O . GLY A 1 72 ? -20.462 3.705 31.591 1.00 55.84 72 GLY A O 1
ATOM 567 N N . AR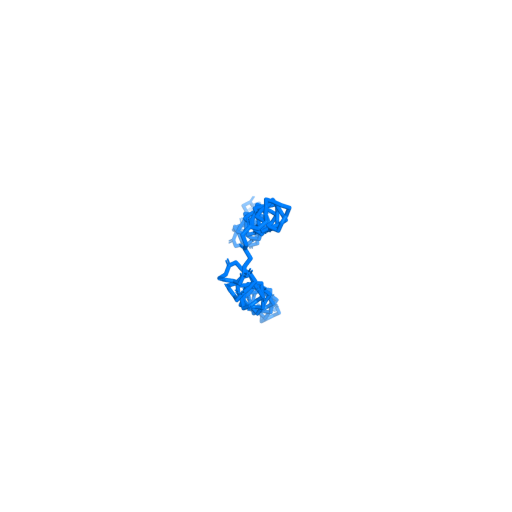G A 1 73 ? -22.701 3.455 31.319 1.00 54.91 73 ARG A N 1
ATOM 568 C CA . ARG A 1 73 ? -23.155 4.105 32.551 1.00 54.91 73 ARG A CA 1
ATOM 569 C C . ARG A 1 73 ? -22.870 3.192 33.734 1.00 54.91 73 ARG A C 1
ATOM 571 O O . ARG A 1 73 ? -22.902 1.960 33.512 1.00 54.91 73 ARG A O 1
#

Sequence (73 aa):
MPRIKSLLIFALFAIYTGLTVAWIWWLAPELMRISTTKTLLLALAGSGFWAFATYGLIIYIIKIARPRAGGGR

Secondary structure (DSSP, 8-state):
--HHHHHHHHHHHHHHHHHHHHHHHHHHHHHHH---HHHHHHHHHHHHHHHHHHHHHHHHHHHHHS--S----

Radius of gyration: 17.78 Å; chains: 1; bounding box: 46×13×52 Å

pLDDT: mean 76.99, std 9.15, range [52.09, 86.69]

Organism: NCBI:txid168469